Protein AF-A0A2V9KQK7-F1 (afdb_monomer)

Radius of gyration: 12.82 Å; Cα contacts (8 Å, |Δi|>4): 10; chains: 1; bounding box: 22×31×28 Å

Solvent-accessible surface area (backbone atoms only — not comparable to full-atom values): 3160 Å² total; per-residue (Å²): 131,82,76,60,89,96,61,79,92,81,88,80,90,73,58,69,65,59,53,52,53,49,48,52,56,26,51,77,68,77,44,55,60,67,59,55,52,53,50,53,54,49,55,51,60,74,75,102

pLDDT: mean 94.3, std 6.88, range [58.81, 98.44]

Structure (mmCIF, N/CA/C/O backbone):
data_AF-A0A2V9KQK7-F1
#
_entry.id   AF-A0A2V9KQK7-F1
#
loop_
_atom_site.group_PDB
_atom_site.id
_atom_site.type_symbol
_atom_site.label_atom_id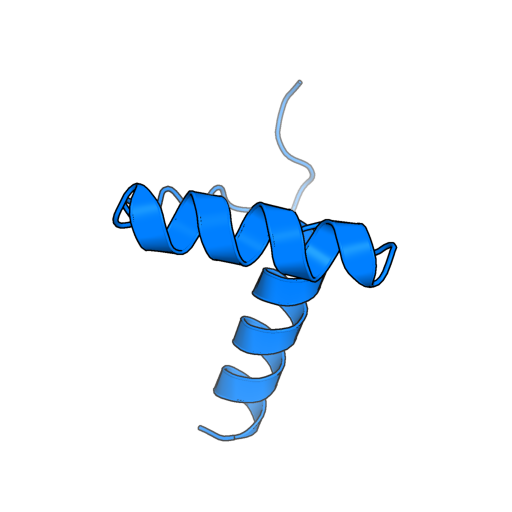
_atom_site.label_alt_id
_atom_site.label_comp_id
_atom_site.label_asym_id
_atom_site.label_entity_id
_atom_site.label_seq_id
_atom_site.pdbx_PDB_ins_code
_atom_site.Cartn_x
_atom_site.Cartn_y
_atom_site.Cartn_z
_atom_site.occupancy
_atom_site.B_iso_or_equiv
_atom_site.auth_seq_id
_atom_site.auth_comp_id
_atom_site.auth_asym_id
_atom_site.auth_atom_id
_atom_site.pdbx_PDB_model_num
ATOM 1 N N . MET A 1 1 ? 10.917 16.816 -8.517 1.00 58.81 1 MET A N 1
ATOM 2 C CA . MET A 1 1 ? 9.952 17.537 -7.658 1.00 58.81 1 MET A CA 1
ATOM 3 C C . MET A 1 1 ? 10.308 17.247 -6.208 1.00 58.81 1 MET A C 1
ATOM 5 O O . MET A 1 1 ? 10.544 16.077 -5.914 1.00 58.81 1 MET A O 1
ATOM 9 N N . PRO A 1 2 ? 10.424 18.260 -5.336 1.00 75.06 2 PRO A N 1
ATOM 10 C CA . PRO A 1 2 ? 10.630 18.037 -3.907 1.00 75.06 2 PRO A CA 1
ATOM 11 C C . PRO A 1 2 ? 9.424 17.310 -3.291 1.00 75.06 2 PRO A C 1
ATOM 13 O O . PRO A 1 2 ? 8.314 17.375 -3.824 1.00 75.06 2 PRO A O 1
ATOM 16 N N . LEU A 1 3 ? 9.651 16.588 -2.191 1.00 80.75 3 LEU A N 1
ATOM 17 C CA . LEU A 1 3 ? 8.565 15.982 -1.418 1.00 80.75 3 LEU A CA 1
ATOM 18 C C . LEU A 1 3 ? 7.675 17.080 -0.826 1.00 80.75 3 LEU A C 1
ATOM 20 O O . LEU A 1 3 ? 8.159 18.159 -0.486 1.00 80.75 3 LEU A O 1
ATOM 24 N N . LYS A 1 4 ? 6.376 16.792 -0.695 1.00 88.06 4 LYS A N 1
ATOM 25 C CA . LYS A 1 4 ? 5.451 17.661 0.041 1.00 88.06 4 LYS A CA 1
ATOM 26 C C . LYS A 1 4 ? 5.863 17.716 1.515 1.00 88.06 4 LYS A C 1
ATOM 28 O O . LYS A 1 4 ? 6.381 16.734 2.049 1.00 88.06 4 LYS A O 1
ATOM 33 N N . GLU A 1 5 ? 5.606 18.844 2.164 1.00 91.19 5 GLU A N 1
ATOM 34 C CA . GLU A 1 5 ? 5.822 19.002 3.603 1.00 91.19 5 GLU A CA 1
ATOM 35 C C . GLU A 1 5 ? 5.104 17.887 4.387 1.00 91.19 5 GLU A C 1
ATOM 37 O O . GLU A 1 5 ? 3.988 17.494 4.042 1.00 91.19 5 GLU A O 1
ATOM 42 N N . GLY A 1 6 ? 5.783 17.312 5.383 1.00 90.50 6 GLY A N 1
ATOM 43 C CA . GLY A 1 6 ? 5.281 16.175 6.165 1.00 90.50 6 GLY A CA 1
ATOM 44 C C . GLY A 1 6 ? 5.463 14.789 5.526 1.00 90.50 6 GLY A C 1
ATOM 45 O O . GLY A 1 6 ? 5.161 13.788 6.173 1.00 90.50 6 GLY A O 1
ATOM 46 N N . PHE A 1 7 ? 5.992 14.683 4.299 1.00 90.06 7 PHE A N 1
ATOM 47 C CA . PHE A 1 7 ? 6.274 13.391 3.660 1.00 90.06 7 PHE A CA 1
ATOM 48 C C . PHE A 1 7 ? 7.760 13.030 3.733 1.00 90.06 7 PHE A C 1
ATOM 50 O O . PHE A 1 7 ? 8.631 13.825 3.382 1.00 90.06 7 PHE A O 1
ATOM 57 N N . LYS A 1 8 ? 8.057 11.781 4.114 1.00 91.81 8 LYS A N 1
ATOM 58 C CA . LYS A 1 8 ? 9.414 11.216 4.115 1.00 91.81 8 LYS A CA 1
ATOM 59 C C . LYS A 1 8 ? 9.502 10.034 3.153 1.00 91.81 8 LYS A C 1
ATOM 61 O O . LYS A 1 8 ? 8.609 9.192 3.114 1.00 91.81 8 LYS A O 1
ATOM 66 N N . LYS A 1 9 ? 10.586 9.963 2.371 1.00 91.00 9 LYS A N 1
ATOM 67 C CA . LYS A 1 9 ? 10.830 8.836 1.459 1.00 91.00 9 LYS A CA 1
ATOM 68 C C . LYS A 1 9 ? 11.201 7.589 2.257 1.00 91.00 9 LYS A C 1
ATOM 70 O O . LYS A 1 9 ? 12.107 7.635 3.086 1.00 91.00 9 LYS A O 1
ATOM 75 N N . MET A 1 10 ? 10.543 6.480 1.945 1.00 89.75 10 MET A N 1
ATOM 76 C CA . MET A 1 10 ? 10.889 5.156 2.447 1.00 89.75 10 MET A CA 1
ATOM 77 C C . MET A 1 10 ? 11.495 4.349 1.299 1.00 89.75 10 MET A C 1
ATOM 79 O O . MET A 1 10 ? 10.840 4.137 0.281 1.00 89.75 10 MET A O 1
ATOM 83 N N . ASN A 1 11 ? 12.758 3.948 1.440 1.00 91.50 11 ASN A N 1
ATOM 84 C CA . ASN A 1 11 ? 13.406 3.046 0.489 1.00 91.50 11 ASN A CA 1
ATOM 85 C C . ASN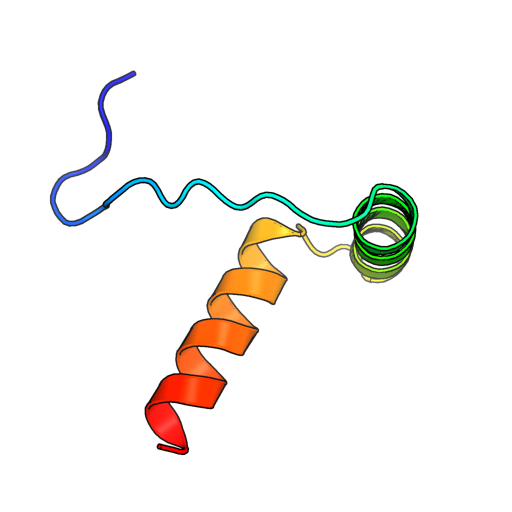 A 1 11 ? 13.335 1.631 1.064 1.00 91.50 11 ASN A C 1
ATOM 87 O O . ASN A 1 11 ? 13.752 1.413 2.200 1.00 91.50 11 ASN A O 1
ATOM 91 N N . LEU A 1 12 ? 12.797 0.697 0.287 1.00 91.88 12 LEU A N 1
ATOM 92 C CA . LEU A 1 12 ? 12.612 -0.695 0.677 1.00 91.88 12 LEU A CA 1
ATOM 93 C C . LEU A 1 12 ? 13.219 -1.587 -0.398 1.00 91.88 12 LEU A C 1
ATOM 95 O O . LEU A 1 12 ? 12.930 -1.409 -1.581 1.00 91.88 12 LEU A O 1
ATOM 99 N N . ASN A 1 13 ? 14.021 -2.556 0.028 1.00 96.12 13 ASN A N 1
ATOM 100 C CA . ASN A 1 13 ? 14.429 -3.660 -0.824 1.00 96.12 13 ASN A CA 1
ATOM 101 C C . ASN A 1 13 ? 13.470 -4.818 -0.562 1.00 96.12 13 ASN A C 1
ATOM 103 O O . ASN A 1 13 ? 13.260 -5.200 0.587 1.00 96.12 13 ASN A O 1
ATOM 107 N N . VAL A 1 14 ? 12.883 -5.355 -1.623 1.00 95.31 14 VAL A N 1
ATOM 108 C CA . VAL A 1 14 ? 11.968 -6.496 -1.569 1.00 95.31 14 VAL A CA 1
ATOM 109 C C . VAL A 1 14 ? 12.409 -7.530 -2.590 1.00 95.31 14 VAL A C 1
ATOM 111 O O . VAL A 1 14 ? 13.043 -7.196 -3.593 1.00 95.31 14 VAL A O 1
ATOM 114 N N . GLU A 1 15 ? 12.065 -8.789 -2.348 1.00 98.44 15 GLU A N 1
ATOM 115 C CA . GLU A 1 15 ? 12.308 -9.847 -3.321 1.00 98.44 15 GLU A CA 1
ATOM 116 C C . GLU A 1 15 ? 11.581 -9.551 -4.639 1.00 98.44 15 GLU A C 1
ATOM 118 O O . GLU A 1 15 ? 10.425 -9.118 -4.654 1.00 98.44 15 GLU A O 1
ATOM 123 N N . VAL A 1 16 ? 12.245 -9.825 -5.764 1.00 98.19 16 VAL A N 1
ATOM 124 C CA . VAL A 1 16 ? 11.700 -9.561 -7.108 1.00 98.19 16 VAL A CA 1
ATOM 125 C C . VAL A 1 16 ? 10.364 -10.272 -7.317 1.00 98.19 16 VAL A C 1
ATOM 127 O O . VAL A 1 16 ? 9.430 -9.693 -7.880 1.00 98.19 16 VAL A O 1
ATOM 130 N N . LYS A 1 17 ? 10.257 -11.516 -6.832 1.00 98.19 17 LYS A N 1
ATOM 131 C CA . LYS A 1 17 ? 9.024 -12.299 -6.923 1.00 98.19 17 LYS A CA 1
ATOM 132 C C . LYS A 1 17 ? 7.894 -11.631 -6.142 1.00 98.19 17 LYS A C 1
ATOM 134 O O . LYS A 1 17 ? 6.836 -11.394 -6.711 1.00 98.19 17 LYS A O 1
ATOM 139 N N . LEU A 1 18 ? 8.151 -11.237 -4.893 1.00 97.88 18 LEU A N 1
ATOM 140 C CA . LEU A 1 18 ? 7.170 -10.544 -4.059 1.00 97.88 18 LEU A CA 1
ATOM 141 C C . LEU A 1 18 ? 6.690 -9.240 -4.708 1.00 97.88 18 LEU A C 1
ATOM 143 O O . LEU A 1 18 ? 5.491 -8.989 -4.762 1.00 97.88 18 LEU A O 1
ATOM 147 N N . HIS A 1 19 ? 7.607 -8.432 -5.245 1.00 97.62 19 HIS A N 1
ATOM 148 C CA . HIS A 1 19 ? 7.240 -7.205 -5.952 1.00 97.62 19 HIS A CA 1
ATOM 149 C C . HIS A 1 19 ? 6.352 -7.487 -7.173 1.00 97.62 19 HIS A C 1
ATOM 151 O O . HIS A 1 19 ? 5.359 -6.795 -7.395 1.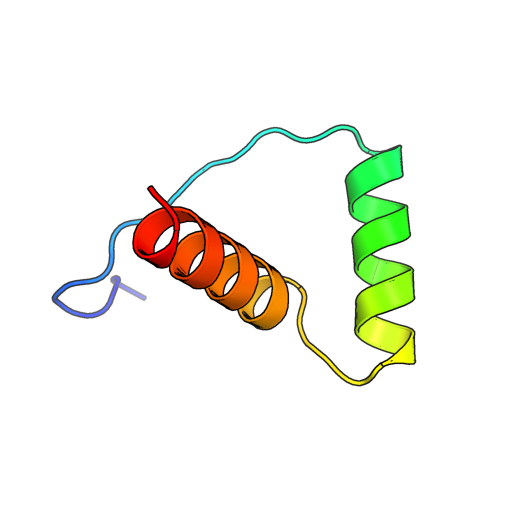00 97.62 19 HIS A O 1
ATOM 157 N N . THR A 1 20 ? 6.705 -8.497 -7.970 1.00 98.19 20 THR A N 1
ATOM 158 C CA . THR A 1 20 ? 5.964 -8.860 -9.187 1.00 98.19 20 THR A CA 1
ATOM 159 C C . THR A 1 20 ? 4.563 -9.358 -8.855 1.00 98.19 20 THR A C 1
ATOM 161 O O . THR A 1 20 ? 3.591 -8.882 -9.444 1.00 98.19 20 THR A O 1
ATOM 164 N N . ASP A 1 21 ? 4.454 -10.242 -7.864 1.00 98.38 21 ASP A N 1
ATOM 165 C CA . ASP A 1 21 ? 3.179 -10.776 -7.392 1.00 98.38 21 ASP A CA 1
ATOM 166 C C . ASP A 1 21 ? 2.307 -9.647 -6.821 1.00 98.38 21 ASP A C 1
ATOM 168 O O . ASP A 1 21 ? 1.145 -9.497 -7.203 1.00 98.38 21 ASP A O 1
ATOM 172 N N . PHE A 1 22 ? 2.878 -8.774 -5.982 1.00 97.75 22 PHE A N 1
ATOM 173 C CA . PHE A 1 22 ? 2.164 -7.632 -5.411 1.00 97.75 22 PHE A CA 1
ATOM 174 C C . PHE A 1 22 ? 1.665 -6.663 -6.490 1.00 97.75 22 PHE A C 1
ATOM 176 O O . PHE A 1 22 ? 0.515 -6.219 -6.448 1.00 97.75 22 PHE A O 1
ATOM 183 N N . LYS A 1 23 ? 2.484 -6.377 -7.508 1.00 97.56 23 LYS A N 1
ATOM 184 C CA . LYS A 1 23 ? 2.082 -5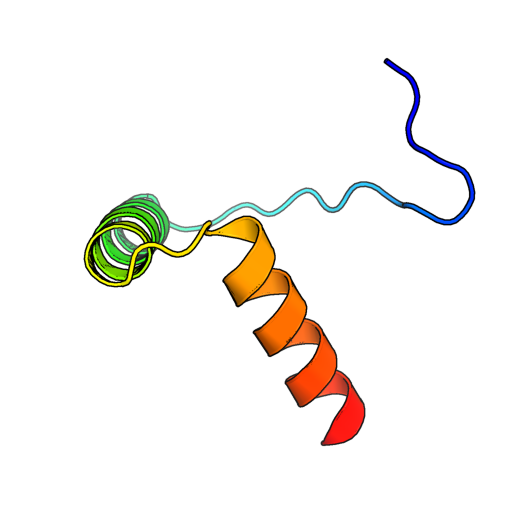.564 -8.662 1.00 97.56 23 LYS A CA 1
ATOM 185 C C . LYS A 1 23 ? 0.911 -6.190 -9.421 1.00 97.56 23 LYS A C 1
ATOM 187 O O . LYS A 1 23 ? -0.033 -5.481 -9.760 1.00 97.56 23 LYS A O 1
ATOM 192 N N . ALA A 1 24 ? 0.962 -7.493 -9.696 1.00 98.25 24 ALA A N 1
ATOM 193 C CA . ALA A 1 24 ? -0.086 -8.184 -10.443 1.00 98.25 24 ALA A CA 1
ATOM 194 C C . ALA A 1 24 ? -1.416 -8.200 -9.672 1.00 98.25 24 ALA A C 1
ATOM 196 O O . ALA A 1 24 ? -2.460 -7.861 -10.229 1.00 98.25 24 ALA A O 1
ATOM 197 N N . VAL A 1 25 ? -1.371 -8.521 -8.376 1.00 98.25 25 VAL A N 1
ATOM 198 C CA . VAL A 1 25 ? -2.563 -8.583 -7.516 1.00 98.25 25 VAL A CA 1
ATOM 199 C C . VAL A 1 25 ? -3.202 -7.205 -7.349 1.00 98.25 25 VAL A C 1
ATOM 201 O O . VAL A 1 25 ? -4.416 -7.068 -7.483 1.00 98.25 25 VAL A O 1
ATOM 204 N N . THR A 1 26 ? -2.400 -6.170 -7.087 1.00 98.06 26 THR A N 1
ATOM 205 C CA . THR A 1 26 ? -2.913 -4.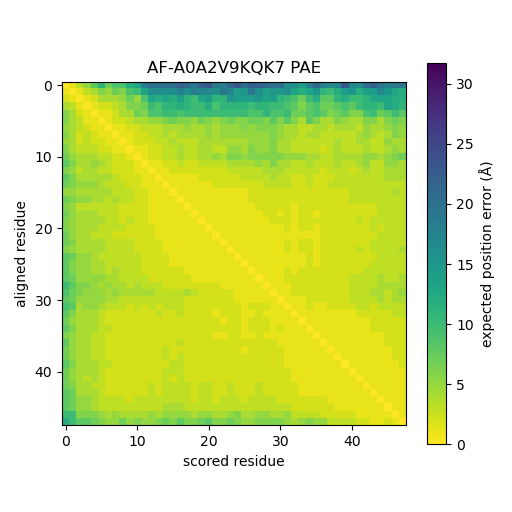799 -6.919 1.00 98.06 26 THR A CA 1
ATOM 206 C C . THR A 1 26 ? -3.547 -4.278 -8.209 1.00 98.06 26 THR A C 1
ATOM 208 O O . THR A 1 26 ? -4.647 -3.725 -8.162 1.00 98.06 26 THR A O 1
ATOM 211 N N . ALA A 1 27 ? -2.932 -4.551 -9.365 1.00 97.44 27 ALA A N 1
ATOM 212 C CA . ALA A 1 27 ? -3.489 -4.205 -10.669 1.00 97.44 27 ALA A CA 1
ATOM 213 C C . ALA A 1 27 ? -4.822 -4.916 -10.955 1.00 97.44 27 ALA A C 1
ATOM 215 O O . ALA A 1 27 ? -5.763 -4.266 -11.406 1.00 97.44 27 ALA A O 1
ATOM 216 N N . ALA A 1 28 ? -4.937 -6.212 -10.644 1.00 98.06 28 ALA A N 1
ATOM 217 C CA . ALA A 1 28 ? -6.185 -6.964 -10.807 1.00 98.06 28 ALA A CA 1
ATOM 218 C C . ALA A 1 28 ? -7.338 -6.402 -9.951 1.00 98.06 28 ALA A C 1
ATOM 220 O O . ALA A 1 28 ? -8.500 -6.515 -10.326 1.00 98.06 28 ALA A O 1
ATOM 221 N N . GLN A 1 29 ? -7.017 -5.759 -8.826 1.00 97.19 29 GLN A N 1
ATOM 222 C CA . GLN A 1 29 ? -7.984 -5.078 -7.959 1.00 97.19 29 GLN A CA 1
ATOM 223 C C . GLN A 1 29 ? -8.234 -3.610 -8.350 1.00 97.19 29 GLN A C 1
ATOM 225 O O . GLN A 1 29 ? -8.974 -2.915 -7.656 1.00 97.19 29 GLN A O 1
ATOM 230 N N . GLY A 1 30 ? -7.589 -3.098 -9.406 1.00 96.94 30 GLY A N 1
ATOM 231 C CA . GLY A 1 30 ? -7.663 -1.684 -9.786 1.00 96.94 30 GLY A CA 1
ATOM 232 C C . GLY A 1 30 ? -7.019 -0.730 -8.770 1.00 96.94 30 GLY A C 1
ATOM 233 O O . GLY A 1 30 ? -7.326 0.461 -8.763 1.00 96.94 30 GLY A O 1
ATOM 234 N N . LYS A 1 31 ? -6.137 -1.232 -7.897 1.00 96.69 31 LYS A N 1
ATOM 235 C CA . LYS A 1 31 ? -5.456 -0.455 -6.851 1.00 96.69 31 LYS A CA 1
ATOM 236 C C . LYS A 1 31 ? -3.994 -0.193 -7.217 1.00 96.69 31 LYS A C 1
ATOM 238 O O . LYS A 1 31 ? -3.355 -0.975 -7.916 1.00 96.69 31 LYS A O 1
ATOM 243 N N . SER A 1 32 ? -3.424 0.891 -6.690 1.00 96.69 32 SER A N 1
ATOM 244 C CA . SER A 1 32 ? -1.978 1.129 -6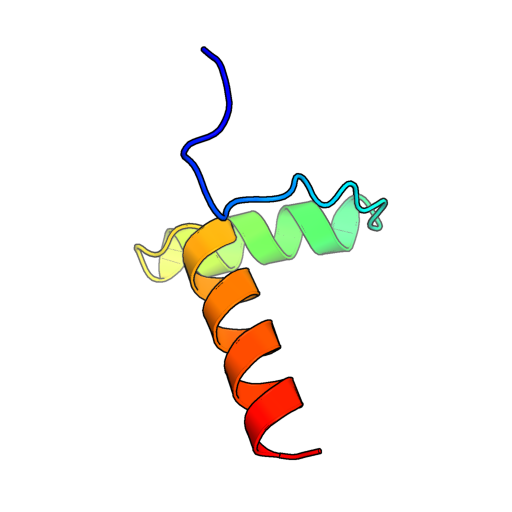.780 1.00 96.69 32 SER A CA 1
ATOM 245 C C . SER A 1 32 ? -1.235 0.432 -5.636 1.00 96.69 32 SER A C 1
ATOM 247 O O . SER A 1 32 ? -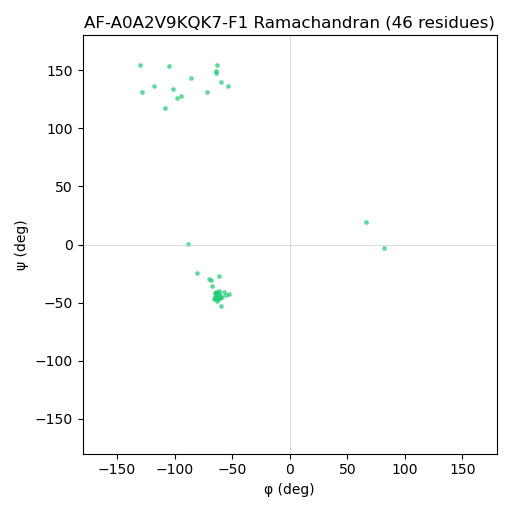1.705 0.418 -4.497 1.00 96.69 32 SER A O 1
ATOM 249 N N . MET A 1 33 ? -0.039 -0.096 -5.919 1.00 96.50 33 MET A N 1
ATOM 250 C CA . MET A 1 33 ? 0.834 -0.712 -4.907 1.00 96.50 33 MET A CA 1
ATOM 251 C C . MET A 1 33 ? 1.077 0.212 -3.707 1.00 96.50 33 MET A C 1
ATOM 253 O O . MET A 1 33 ? 1.026 -0.228 -2.563 1.00 96.50 33 MET A O 1
ATOM 257 N N . THR A 1 34 ? 1.308 1.504 -3.960 1.00 94.75 34 THR A N 1
ATOM 258 C CA . THR A 1 34 ? 1.547 2.496 -2.905 1.00 94.75 34 THR A CA 1
ATOM 259 C C . THR A 1 34 ? 0.332 2.679 -2.001 1.00 94.75 34 THR A C 1
ATOM 261 O O . THR A 1 34 ? 0.506 2.766 -0.790 1.00 94.75 34 THR A O 1
ATOM 264 N N . ALA A 1 35 ? -0.885 2.726 -2.555 1.00 95.75 35 ALA A N 1
ATOM 265 C CA . ALA A 1 35 ? -2.092 2.875 -1.745 1.00 95.75 35 ALA A CA 1
ATOM 266 C C . ALA A 1 35 ? -2.270 1.683 -0.797 1.00 95.75 35 ALA A C 1
ATOM 268 O O . ALA A 1 35 ? -2.448 1.886 0.400 1.00 95.75 35 ALA A O 1
ATOM 269 N N . VAL A 1 36 ? -2.120 0.462 -1.322 1.00 97.19 36 VAL A N 1
ATOM 270 C CA . VAL A 1 36 ? -2.245 -0.772 -0.534 1.00 97.19 36 VAL A CA 1
ATOM 271 C C . VAL A 1 36 ? -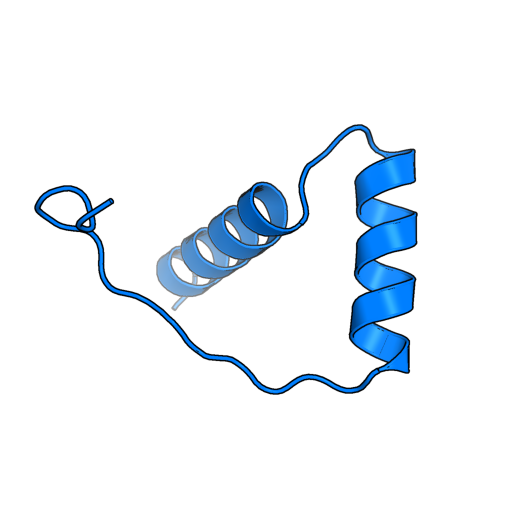1.153 -0.874 0.532 1.00 97.19 36 VAL A C 1
ATOM 273 O O . VAL A 1 36 ? -1.442 -1.226 1.670 1.00 97.19 36 VAL A O 1
ATOM 276 N N . LEU A 1 37 ? 0.096 -0.522 0.206 1.00 95.81 37 LEU A N 1
ATOM 277 C CA . LEU A 1 37 ? 1.194 -0.549 1.178 1.00 95.81 37 LEU A CA 1
ATOM 278 C C . LEU A 1 37 ? 0.965 0.449 2.326 1.00 95.81 37 LEU A C 1
ATOM 280 O O . LEU A 1 37 ? 1.206 0.123 3.484 1.00 95.81 37 LEU A O 1
ATOM 284 N N . LEU A 1 38 ? 0.496 1.663 2.017 1.00 95.31 38 LEU A N 1
ATOM 285 C CA . LEU A 1 38 ? 0.207 2.678 3.034 1.00 95.31 38 LEU A CA 1
ATOM 286 C C . LEU A 1 38 ? -0.982 2.294 3.919 1.00 95.31 38 LEU A C 1
ATOM 288 O O . LEU A 1 38 ? -0.958 2.605 5.105 1.00 95.31 38 LEU A O 1
ATOM 292 N N . GLU A 1 39 ? -2.002 1.643 3.358 1.00 96.81 39 GLU A N 1
ATOM 293 C CA . GLU A 1 39 ? -3.121 1.065 4.113 1.00 96.81 39 GLU A CA 1
ATOM 294 C C . GLU A 1 39 ? -2.601 0.016 5.104 1.00 96.81 39 GLU A C 1
ATOM 296 O O . GLU A 1 39 ? -2.758 0.190 6.307 1.00 96.81 39 GLU A O 1
ATOM 301 N N . PHE A 1 40 ? -1.817 -0.955 4.625 1.00 95.75 40 PHE A N 1
ATOM 302 C CA . PHE A 1 40 ? -1.190 -1.970 5.478 1.00 95.75 40 PHE A CA 1
ATOM 303 C C . PHE A 1 40 ? -0.333 -1.383 6.609 1.00 95.75 40 PHE A C 1
ATOM 305 O O . PHE A 1 40 ? -0.404 -1.854 7.742 1.00 95.75 40 PHE A O 1
ATOM 312 N N . ILE A 1 41 ? 0.486 -0.363 6.323 1.00 96.06 41 ILE A N 1
ATOM 313 C CA . ILE A 1 41 ? 1.325 0.291 7.341 1.00 96.06 41 ILE A CA 1
ATOM 314 C C . ILE A 1 41 ? 0.456 0.979 8.402 1.00 96.06 41 ILE A C 1
ATOM 316 O O . ILE A 1 41 ? 0.768 0.891 9.588 1.00 96.06 41 ILE A O 1
ATOM 320 N N . ARG A 1 42 ? -0.626 1.658 7.999 1.00 96.88 42 ARG A N 1
ATOM 321 C CA . ARG A 1 42 ? -1.543 2.320 8.940 1.00 96.88 42 ARG A CA 1
ATOM 322 C C . ARG A 1 42 ? -2.259 1.307 9.818 1.00 96.88 42 ARG A C 1
ATOM 324 O O . ARG A 1 42 ? -2.262 1.486 11.030 1.00 96.88 42 ARG A O 1
ATOM 331 N N . ASP A 1 43 ? -2.794 0.248 9.223 1.00 97.94 43 ASP A N 1
ATOM 332 C CA . ASP A 1 43 ? -3.503 -0.804 9.952 1.00 97.94 43 ASP A CA 1
ATOM 333 C C . ASP A 1 43 ? -2.576 -1.492 10.961 1.00 97.94 43 ASP A C 1
ATOM 335 O O . ASP A 1 43 ? -2.964 -1.752 12.100 1.00 97.94 43 ASP A O 1
ATOM 339 N N . TYR A 1 44 ? -1.317 -1.731 10.577 1.00 97.75 44 TYR A N 1
ATOM 340 C CA . TYR A 1 44 ? -0.311 -2.296 11.472 1.00 97.75 44 TYR A CA 1
ATOM 341 C C . TYR A 1 44 ? -0.037 -1.391 12.682 1.00 97.75 44 TYR A C 1
ATOM 343 O O . TYR A 1 44 ? -0.030 -1.878 13.807 1.00 97.75 44 TYR A O 1
ATOM 351 N N . VAL A 1 45 ? 0.141 -0.083 12.464 1.00 97.69 45 VAL A N 1
ATOM 352 C CA . VAL A 1 45 ? 0.359 0.903 13.541 1.00 97.69 45 VAL A CA 1
ATOM 353 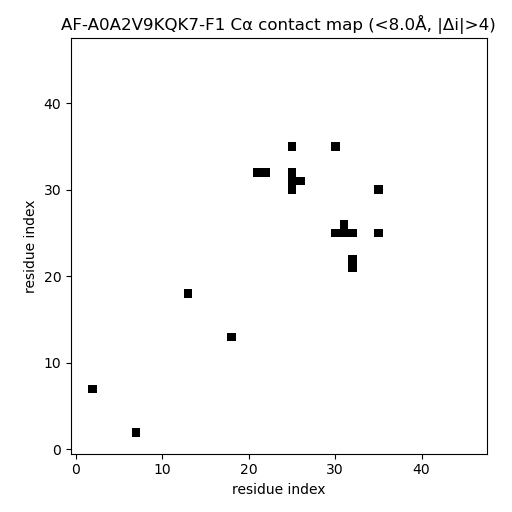C C . VAL A 1 45 ? -0.889 1.104 14.404 1.00 97.69 45 VAL A C 1
ATOM 355 O O . VAL A 1 45 ? -0.783 1.402 15.581 1.00 97.69 45 VAL A O 1
ATOM 358 N N . GLN A 1 46 ? -2.094 0.956 13.858 1.00 97.69 46 GLN A N 1
ATOM 359 C CA . GLN A 1 46 ? -3.310 1.028 14.677 1.00 97.69 46 GLN A CA 1
ATOM 360 C C . GLN A 1 46 ? -3.462 -0.183 15.598 1.00 97.69 46 GLN A C 1
ATOM 362 O O . GLN A 1 46 ? -4.059 -0.080 16.668 1.00 97.69 46 GLN A O 1
ATOM 367 N N . LYS A 1 47 ? -2.946 -1.335 15.169 1.00 97.50 47 LYS A N 1
ATOM 368 C CA . LYS A 1 47 ? -3.006 -2.580 15.928 1.00 97.50 47 LYS A CA 1
ATOM 369 C C . LYS A 1 47 ? -1.935 -2.676 17.025 1.00 97.50 47 LYS A C 1
ATOM 371 O O . LYS A 1 47 ? -2.134 -3.443 17.968 1.00 97.50 47 LYS A O 1
ATOM 376 N N . HIS A 1 48 ? -0.818 -1.963 16.889 1.00 95.62 48 HIS A N 1
ATOM 377 C CA . HIS A 1 48 ? 0.384 -2.096 17.720 1.00 95.62 48 HIS A CA 1
ATOM 378 C C . HIS A 1 48 ? 0.860 -0.748 18.252 1.00 95.62 48 HIS A C 1
ATOM 380 O O . HIS A 1 48 ? 1.136 -0.682 19.469 1.00 95.62 48 HIS A O 1
#

Foldseek 3Di:
DDDDPPDDDDDDDDDPVVVVVLCVVCVVVVHDSVVVVVVVVVVVVVVD

Mean predicted aligned error: 3.49 Å

Sequence (48 aa):
MPLKEGFKKMNLNVEVKLHTDFKAVTAAQGKSMTAVLLEFIRDYVQKH

Secondary structure (DSSP, 8-state):
-PPPTT---------HHHHHHHHHHHHHTT--HHHHHHHHHHHHHHH-